Protein AF-A0A957RLJ8-F1 (afdb_monomer)

Foldseek 3Di:
DVVVVVCVVVVNPAAEAEEAEEEPVRVVVCCVVCVRYHYHYNYYADHFDDPPDPDDGGDGHD

pLDDT: mean 97.18, std 1.65, range [91.06, 98.62]

Mean predicted aligned error: 2.39 Å

Nearest PDB structures (foldseek):
  2ehj-assembly1_A  TM=9.914E-01  e=1.622E-04  Escherichia coli
  1v9s-assembly1_C  TM=9.747E-01  e=7.110E-04  Thermus thermophilus HB8
  1v9s-assembly1_A  TM=9.591E-01  e=1.592E-03  Thermus thermophilus HB8
  5e38-assembly1_C  TM=9.391E-01  e=1.195E-02  Mycobacterium tuberculosis H37Rv
  5e38-assembly1_B  TM=8.521E-01  e=7.983E-03  Mycobacterium tuberculosis H37Rv

Radius of gyration: 13.23 Å; Cα contacts (8 Å, |Δi|>4): 84; chains: 1; bounding box: 25×18×37 Å

Secondary structure (DSSP, 8-state):
-HHHHHHHHTT----EEEEEEE-HHHHHHHHHH-TTSEEEEEEE-SEE--TTSSS-TTSEE-

Sequence (62 aa):
IAAVDVLKQWGVSRIKFVGLLGAPEGIAALHERHPDVAIHVAEIDERLTGPGDAFPSGYIWP

Solvent-accessible surface area (backbone atoms only — not comparable to full-atom values): 3771 Å² total; per-residue (Å²): 98,72,70,57,55,53,43,45,75,74,64,57,88,80,60,71,47,77,44,62,68,45,21,56,66,59,52,50,55,37,38,72,77,38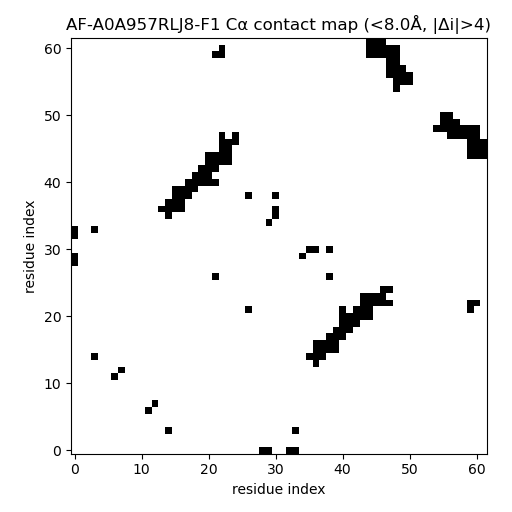,71,84,44,50,77,45,59,76,42,75,31,74,30,64,33,42,96,86,50,100,54,68,62,73,39,72,36,115

Structure (mmCIF, N/CA/C/O backbone):
data_AF-A0A957RLJ8-F1
#
_entry.id   AF-A0A957RLJ8-F1
#
loop_
_atom_site.group_PDB
_atom_site.id
_atom_site.type_symbol
_atom_site.label_atom_id
_atom_site.label_alt_id
_atom_site.label_comp_id
_atom_site.label_asym_id
_atom_site.label_entity_id
_atom_site.label_seq_id
_atom_site.pdbx_PDB_ins_code
_atom_site.Cartn_x
_atom_site.Cartn_y
_atom_site.Cartn_z
_atom_site.occupancy
_atom_site.B_iso_or_equiv
_atom_site.auth_seq_id
_atom_site.auth_comp_id
_atom_site.auth_asym_id
_atom_site.auth_atom_id
_atom_site.pdbx_PDB_model_num
ATOM 1 N N . ILE A 1 1 ? 0.900 4.583 2.289 1.00 96.56 1 ILE A N 1
ATOM 2 C CA . ILE A 1 1 ? 1.589 4.780 3.589 1.00 96.56 1 ILE A CA 1
ATOM 3 C C . ILE A 1 1 ? 1.056 6.017 4.305 1.00 96.56 1 ILE A C 1
ATOM 5 O O . ILE A 1 1 ? 0.261 5.836 5.210 1.00 96.56 1 ILE A O 1
ATOM 9 N N . ALA A 1 2 ? 1.338 7.239 3.833 1.00 98.25 2 ALA A N 1
ATOM 10 C CA . ALA A 1 2 ? 0.916 8.473 4.518 1.00 98.25 2 ALA A CA 1
ATOM 11 C C . ALA A 1 2 ? -0.587 8.535 4.869 1.00 98.25 2 ALA A C 1
ATOM 13 O O . ALA A 1 2 ? -0.956 8.956 5.958 1.00 98.25 2 ALA A O 1
ATOM 14 N N . ALA A 1 3 ? -1.463 8.056 3.980 1.00 98.25 3 ALA A N 1
ATOM 15 C CA . ALA A 1 3 ? -2.895 7.976 4.272 1.00 98.25 3 ALA A CA 1
ATOM 16 C C . ALA A 1 3 ? -3.211 7.073 5.483 1.00 98.25 3 ALA A C 1
ATOM 18 O O . ALA A 1 3 ? -4.040 7.428 6.313 1.00 98.25 3 ALA A O 1
ATOM 19 N N . VAL A 1 4 ? -2.531 5.929 5.614 1.00 98.38 4 VAL A N 1
ATOM 20 C CA . VAL A 1 4 ? -2.688 5.025 6.765 1.00 98.38 4 VAL A CA 1
ATOM 21 C C . VAL A 1 4 ? -2.149 5.677 8.037 1.00 98.38 4 VAL A C 1
ATOM 23 O O . VAL A 1 4 ? -2.820 5.603 9.062 1.00 98.38 4 VAL A O 1
ATOM 26 N N . ASP A 1 5 ? -0.996 6.352 7.967 1.00 98.38 5 ASP A N 1
ATOM 27 C CA . ASP A 1 5 ? -0.432 7.101 9.099 1.00 98.38 5 ASP A CA 1
ATOM 28 C C . ASP A 1 5 ? -1.460 8.095 9.669 1.00 98.38 5 ASP A C 1
ATOM 30 O O . ASP A 1 5 ? -1.738 8.088 10.868 1.00 98.38 5 ASP A O 1
ATOM 34 N N . VAL A 1 6 ? -2.084 8.898 8.799 1.00 98.62 6 VAL A N 1
ATOM 35 C CA . VAL A 1 6 ? -3.108 9.882 9.188 1.00 98.62 6 VAL A CA 1
ATOM 36 C C . VAL A 1 6 ? -4.334 9.205 9.806 1.00 98.62 6 VAL A C 1
ATOM 38 O O . VAL A 1 6 ? -4.800 9.626 10.863 1.00 98.62 6 VAL A O 1
ATOM 41 N N . LEU A 1 7 ? -4.838 8.124 9.202 1.00 98.44 7 LEU A N 1
ATOM 42 C CA . LEU A 1 7 ? -5.985 7.392 9.750 1.00 98.44 7 LEU A CA 1
ATOM 43 C C . LEU A 1 7 ? -5.691 6.829 11.148 1.00 98.44 7 LEU A C 1
ATOM 45 O O . LEU A 1 7 ? -6.538 6.917 12.039 1.00 98.44 7 LEU A O 1
ATOM 49 N N . LYS A 1 8 ? -4.487 6.295 11.374 1.00 98.06 8 LYS A N 1
ATOM 50 C CA . LYS A 1 8 ? -4.076 5.803 12.696 1.00 98.06 8 LYS A CA 1
ATOM 51 C C . LYS A 1 8 ? -3.939 6.934 13.713 1.00 98.06 8 LYS A C 1
ATOM 53 O O . LYS A 1 8 ? -4.361 6.762 14.853 1.00 98.06 8 LYS A O 1
ATOM 58 N N . GLN A 1 9 ? -3.416 8.095 13.311 1.00 98.38 9 GLN A N 1
ATOM 59 C CA . GLN A 1 9 ? -3.373 9.286 14.172 1.00 98.38 9 GLN A CA 1
ATOM 60 C C . GLN A 1 9 ? -4.772 9.739 14.609 1.00 98.38 9 GLN A C 1
ATOM 62 O O . GLN A 1 9 ? -4.937 10.221 15.726 1.00 98.38 9 GLN A O 1
ATOM 67 N N . TRP A 1 10 ? -5.791 9.540 13.772 1.00 98.44 10 TRP A N 1
ATOM 68 C CA . TRP A 1 10 ? -7.192 9.804 14.122 1.00 98.44 10 TRP A CA 1
ATOM 69 C C . TRP A 1 10 ? -7.839 8.710 14.986 1.00 98.44 10 TRP A C 1
ATOM 71 O O . TRP A 1 10 ? -9.017 8.809 15.319 1.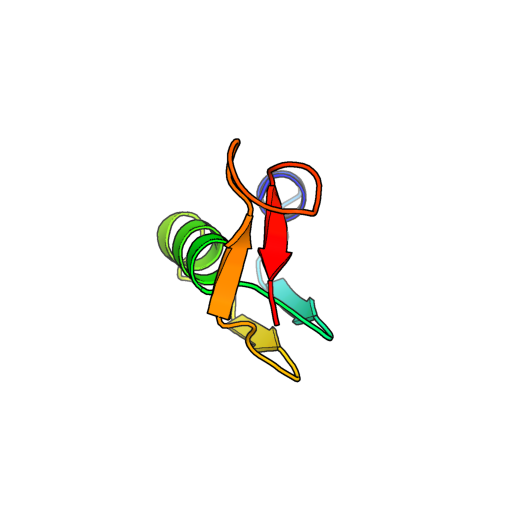00 98.44 10 TRP A O 1
ATOM 81 N N . GLY A 1 11 ? -7.091 7.669 15.363 1.00 98.25 11 GLY A N 1
ATOM 82 C CA . GLY A 1 11 ? -7.575 6.580 16.211 1.00 98.25 11 GLY A CA 1
ATOM 83 C C . GLY A 1 11 ? -8.294 5.458 15.459 1.00 98.25 11 GLY A C 1
ATOM 84 O O . GLY A 1 11 ? -8.946 4.627 16.091 1.00 98.25 11 GLY A O 1
ATOM 85 N N . VAL A 1 12 ? -8.192 5.392 14.125 1.00 98.44 12 VAL A N 1
ATOM 86 C CA . VAL A 1 12 ? -8.763 4.277 13.356 1.00 98.44 12 VAL A CA 1
ATOM 87 C C . VAL A 1 12 ? -7.984 2.997 13.659 1.00 98.44 12 VAL A C 1
ATOM 89 O O . VAL A 1 12 ? -6.79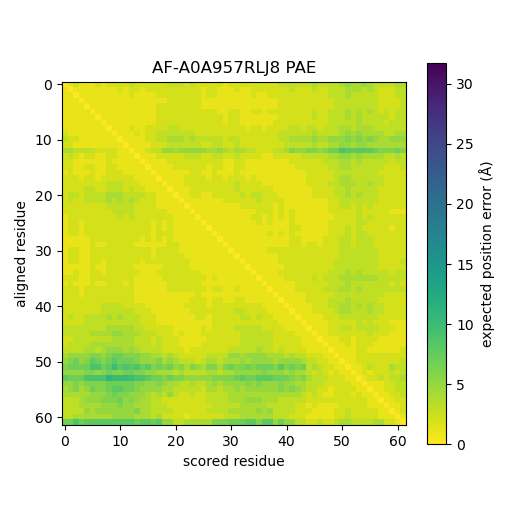2 2.894 13.382 1.00 98.44 12 VAL A O 1
ATOM 92 N N . SER A 1 13 ? -8.677 2.000 14.207 1.00 95.31 13 SER A N 1
ATOM 93 C CA . SER A 1 13 ? -8.077 0.746 14.683 1.00 95.31 13 SER A CA 1
ATOM 94 C C . SER A 1 13 ? -8.152 -0.412 13.687 1.00 95.31 13 SER A C 1
ATOM 96 O O . SER A 1 13 ? -7.509 -1.439 13.890 1.00 95.31 13 SER A O 1
ATOM 98 N N . ARG A 1 14 ? -8.93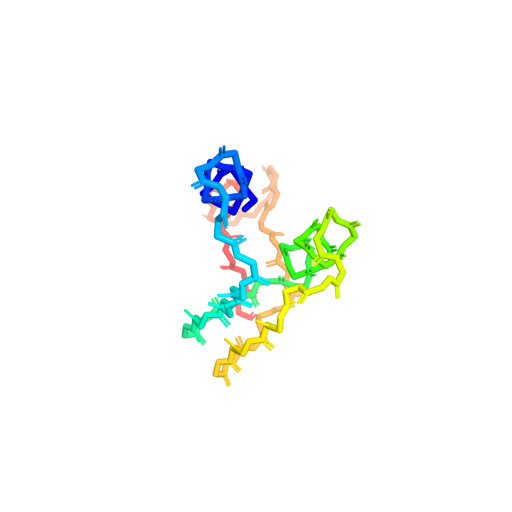9 -0.280 12.611 1.00 97.88 14 ARG A N 1
ATOM 99 C CA . ARG A 1 14 ? -9.112 -1.333 11.606 1.00 97.88 14 ARG A CA 1
ATOM 100 C C . ARG A 1 14 ? -9.081 -0.756 10.201 1.00 97.88 14 ARG A C 1
ATOM 102 O O . ARG A 1 14 ? -10.032 -0.112 9.769 1.00 97.88 14 ARG A O 1
ATOM 109 N N . ILE A 1 15 ? -7.999 -1.030 9.483 1.00 98.44 15 ILE A N 1
ATOM 110 C CA . ILE A 1 15 ? -7.743 -0.497 8.145 1.00 98.44 15 ILE A CA 1
ATOM 111 C C . ILE A 1 15 ? -7.504 -1.662 7.183 1.00 98.44 15 ILE A C 1
ATOM 113 O O . ILE A 1 15 ? -6.837 -2.639 7.520 1.00 98.44 15 ILE A O 1
ATOM 117 N N . LYS A 1 16 ? -8.062 -1.554 5.976 1.00 98.31 16 LYS A N 1
ATOM 118 C CA . LYS A 1 16 ? -7.770 -2.444 4.849 1.00 98.31 16 LYS A CA 1
ATOM 119 C C . LYS A 1 16 ? -7.426 -1.590 3.640 1.00 98.31 16 LYS A C 1
ATOM 121 O O . LYS A 1 16 ? -8.150 -0.642 3.345 1.00 98.31 16 LYS A O 1
ATOM 126 N N . PHE A 1 17 ? -6.346 -1.931 2.954 1.00 98.44 17 PHE A N 1
ATOM 127 C CA . PHE A 1 17 ? -6.013 -1.354 1.662 1.00 98.44 17 PHE A CA 1
ATOM 128 C C . PHE A 1 17 ? -6.622 -2.217 0.556 1.00 98.44 17 PHE A C 1
ATOM 130 O O . PHE A 1 17 ? -6.477 -3.439 0.578 1.00 98.44 17 PHE A O 1
ATOM 137 N N . VAL A 1 18 ? -7.295 -1.581 -0.403 1.00 98.38 18 VAL A N 1
ATOM 138 C CA . VAL A 1 18 ? -7.843 -2.239 -1.592 1.00 98.38 18 VAL A CA 1
ATOM 139 C C . VAL A 1 18 ? -7.400 -1.454 -2.821 1.00 98.38 18 VAL A C 1
ATOM 141 O O . VAL A 1 18 ? -7.675 -0.258 -2.907 1.00 98.38 18 VAL A O 1
ATOM 144 N N . GLY A 1 19 ? -6.713 -2.117 -3.749 1.00 97.31 19 GLY A N 1
ATOM 145 C CA . GLY A 1 19 ? -6.233 -1.534 -5.002 1.00 97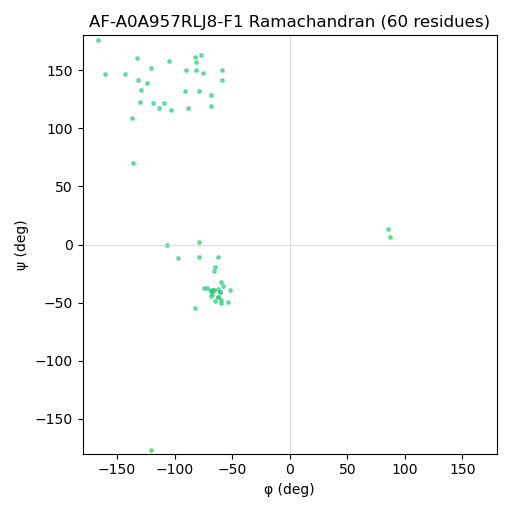.31 19 GLY A CA 1
ATOM 146 C C . GLY A 1 19 ? -6.551 -2.413 -6.210 1.00 97.31 19 GLY A C 1
ATOM 147 O O . GLY A 1 19 ? -6.812 -3.605 -6.069 1.00 97.31 19 GLY A O 1
ATOM 148 N N . LEU A 1 20 ? -6.535 -1.820 -7.404 1.00 97.88 20 LEU A N 1
ATOM 149 C CA . LEU A 1 20 ? -6.645 -2.577 -8.655 1.00 97.88 20 LEU A CA 1
ATOM 150 C C . LEU A 1 20 ? -5.283 -3.147 -9.051 1.00 97.88 20 LEU A C 1
ATOM 152 O O . LEU A 1 20 ? -5.148 -4.356 -9.176 1.00 97.88 20 LEU A O 1
ATOM 156 N N . LEU A 1 21 ? -4.279 -2.278 -9.149 1.00 96.31 21 LEU A N 1
ATOM 157 C CA . LEU A 1 21 ? -2.906 -2.629 -9.494 1.00 96.31 21 LEU A CA 1
ATOM 158 C C . LEU A 1 21 ? -1.960 -2.209 -8.369 1.00 96.31 21 LEU A C 1
ATOM 160 O O . LEU A 1 21 ? -2.223 -1.232 -7.656 1.00 96.31 21 LEU A O 1
ATOM 164 N N . GLY A 1 22 ? -0.846 -2.917 -8.228 1.00 96.88 22 GLY A N 1
ATOM 165 C CA . GLY A 1 22 ? 0.225 -2.538 -7.316 1.00 96.88 22 GLY A CA 1
ATOM 166 C C . GLY A 1 22 ? 1.544 -3.205 -7.676 1.00 96.88 22 GLY A C 1
ATOM 167 O O . GLY A 1 22 ? 1.559 -4.340 -8.128 1.00 96.88 22 GLY A O 1
ATOM 168 N N . ALA A 1 23 ? 2.652 -2.510 -7.433 1.00 97.88 23 ALA A N 1
ATOM 169 C CA . ALA A 1 23 ? 3.988 -3.082 -7.575 1.00 97.88 23 ALA A CA 1
ATOM 170 C C . ALA A 1 23 ? 4.461 -3.730 -6.257 1.00 97.88 23 ALA A C 1
ATOM 172 O O . ALA A 1 23 ? 4.082 -3.257 -5.170 1.00 97.88 23 ALA A O 1
ATOM 173 N N . PRO A 1 24 ? 5.307 -4.775 -6.317 1.00 98.06 24 PRO A N 1
ATOM 174 C CA . PRO A 1 24 ? 5.779 -5.503 -5.142 1.00 98.06 24 PRO A CA 1
ATOM 175 C C . PRO A 1 24 ? 6.506 -4.603 -4.139 1.00 98.06 24 PRO A C 1
ATOM 177 O O . PRO A 1 24 ? 6.326 -4.770 -2.933 1.00 98.06 24 PRO A O 1
ATOM 180 N N . GLU A 1 25 ? 7.256 -3.600 -4.596 1.00 98.06 25 GLU A N 1
ATOM 181 C CA . GLU A 1 25 ? 7.973 -2.654 -3.737 1.00 98.06 25 GLU A CA 1
ATOM 182 C C . GLU A 1 25 ? 7.006 -1.790 -2.920 1.00 98.06 25 GLU A C 1
ATOM 184 O O . GLU A 1 25 ? 7.231 -1.541 -1.736 1.00 98.06 25 GLU A O 1
ATOM 189 N N . GLY A 1 26 ? 5.895 -1.364 -3.529 1.00 96.88 26 GLY A N 1
ATOM 190 C CA . GLY A 1 26 ? 4.855 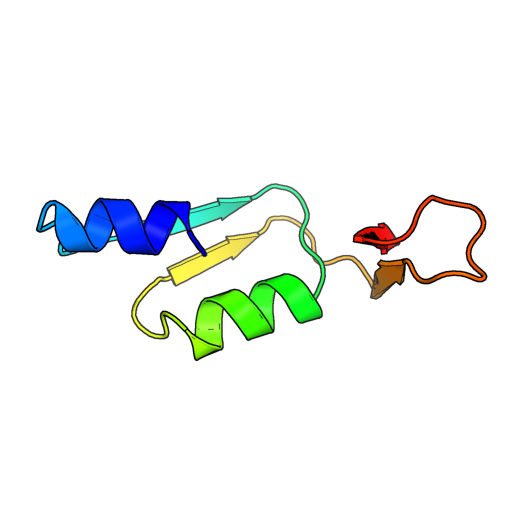-0.593 -2.848 1.00 96.88 26 GLY A CA 1
ATOM 191 C C . GLY A 1 26 ? 4.101 -1.423 -1.807 1.00 96.88 26 GLY A C 1
ATOM 192 O O . GLY A 1 26 ? 3.817 -0.931 -0.710 1.00 96.88 26 GLY A O 1
ATOM 193 N N . ILE A 1 27 ? 3.814 -2.689 -2.130 1.00 97.94 27 ILE A N 1
ATOM 194 C CA . ILE A 1 27 ? 3.180 -3.647 -1.213 1.00 97.94 27 ILE A CA 1
ATOM 195 C C . ILE A 1 27 ? 4.105 -3.929 -0.027 1.00 97.94 27 ILE A C 1
ATOM 197 O O . ILE A 1 27 ? 3.668 -3.818 1.119 1.00 97.94 27 ILE A O 1
ATOM 201 N N . ALA A 1 28 ? 5.378 -4.232 -0.290 1.00 98.12 28 ALA A N 1
ATOM 202 C CA . ALA A 1 28 ? 6.376 -4.498 0.740 1.00 98.12 28 ALA A CA 1
ATOM 203 C C . ALA A 1 28 ? 6.550 -3.288 1.666 1.00 98.12 28 ALA A C 1
ATOM 205 O O . ALA A 1 28 ? 6.447 -3.431 2.881 1.00 98.12 28 ALA A O 1
ATOM 206 N N . ALA A 1 29 ? 6.699 -2.084 1.105 1.00 98.25 29 ALA A N 1
ATOM 207 C CA . ALA A 1 29 ? 6.841 -0.859 1.885 1.00 98.25 29 ALA A CA 1
ATOM 208 C C . ALA A 1 29 ? 5.605 -0.563 2.757 1.00 98.25 29 ALA A C 1
ATOM 210 O O . ALA A 1 29 ? 5.735 -0.096 3.892 1.00 98.25 29 ALA A O 1
ATOM 211 N N . LEU A 1 30 ? 4.393 -0.827 2.249 1.00 98.31 30 LEU A N 1
ATOM 212 C CA . LEU A 1 30 ? 3.171 -0.671 3.036 1.00 98.31 30 LEU A CA 1
ATOM 213 C C . LEU A 1 30 ? 3.090 -1.707 4.162 1.00 98.31 30 LEU A C 1
ATOM 215 O O . LEU A 1 30 ? 2.753 -1.339 5.286 1.00 98.31 30 LEU A O 1
ATOM 219 N N . HIS A 1 31 ? 3.406 -2.968 3.867 1.00 98.12 31 HIS A N 1
ATOM 220 C CA . HIS A 1 31 ? 3.346 -4.061 4.831 1.00 98.12 31 HIS A CA 1
ATOM 221 C C . HIS A 1 31 ? 4.414 -3.931 5.925 1.00 98.12 31 HIS A C 1
ATOM 223 O O . HIS A 1 31 ? 4.113 -4.147 7.092 1.00 98.12 31 HIS A O 1
ATOM 229 N N . GLU A 1 32 ? 5.630 -3.501 5.585 1.00 98.50 32 GLU A N 1
ATOM 230 C CA . GLU A 1 32 ? 6.701 -3.246 6.554 1.00 98.50 32 GLU A CA 1
ATOM 231 C C . GLU A 1 32 ? 6.318 -2.126 7.532 1.00 98.50 32 GLU A C 1
ATOM 233 O O . GLU A 1 32 ? 6.473 -2.266 8.745 1.00 98.50 32 GLU A O 1
ATOM 238 N N . ARG A 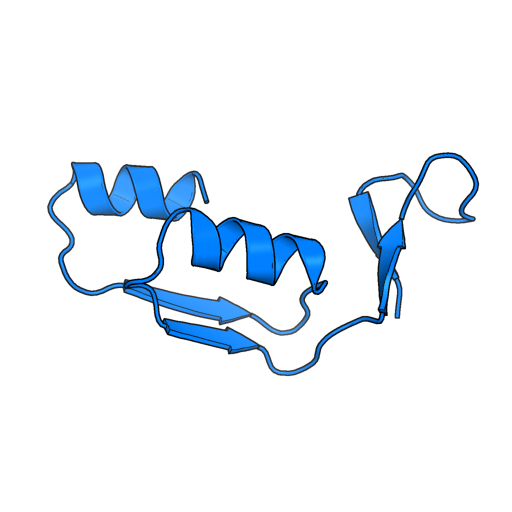1 33 ? 5.767 -1.015 7.023 1.00 98.19 33 ARG A N 1
ATOM 239 C CA . ARG A 1 33 ? 5.353 0.119 7.866 1.00 98.19 33 ARG A CA 1
ATOM 240 C C . ARG A 1 33 ? 4.097 -0.188 8.687 1.00 98.19 33 ARG A C 1
ATOM 242 O O . ARG A 1 33 ? 3.941 0.307 9.806 1.00 98.19 33 ARG A O 1
ATOM 249 N N . HIS A 1 34 ? 3.158 -0.929 8.110 1.00 98.19 34 HIS A N 1
ATOM 250 C CA . HIS A 1 34 ? 1.840 -1.188 8.683 1.00 98.19 34 HIS A CA 1
ATOM 251 C C . HIS A 1 34 ? 1.462 -2.669 8.535 1.00 98.19 34 HIS A C 1
ATOM 253 O O . HIS A 1 34 ? 0.550 -2.994 7.768 1.00 98.19 34 HIS A O 1
ATOM 259 N N . PRO A 1 35 ? 2.128 -3.574 9.278 1.00 98.00 35 PRO A N 1
ATOM 260 C CA . PRO A 1 35 ? 1.921 -5.020 9.144 1.00 98.00 35 PRO A CA 1
ATOM 261 C C . PRO A 1 35 ? 0.507 -5.468 9.542 1.00 98.00 35 PRO A C 1
ATOM 263 O O . PRO A 1 35 ? 0.053 -6.538 9.149 1.00 98.00 35 PRO A O 1
ATOM 266 N N . ASP A 1 36 ? -0.209 -4.637 10.300 1.00 97.94 36 ASP A N 1
ATOM 267 C CA . ASP A 1 36 ? -1.598 -4.822 10.718 1.00 97.94 36 ASP A CA 1
ATOM 268 C C . ASP A 1 36 ? -2.637 -4.482 9.631 1.00 97.94 36 ASP A C 1
ATOM 270 O O . ASP A 1 36 ? -3.820 -4.791 9.790 1.00 97.94 36 ASP A O 1
ATOM 274 N N . VAL A 1 37 ? -2.231 -3.853 8.524 1.00 98.44 37 VAL A N 1
ATOM 275 C CA . VAL A 1 37 ? -3.136 -3.499 7.424 1.00 98.44 37 VAL A CA 1
ATOM 276 C C . VAL A 1 37 ? -3.225 -4.651 6.435 1.00 98.44 37 VAL A C 1
ATOM 278 O O . VAL A 1 37 ? -2.248 -5.000 5.778 1.00 98.44 37 VAL A O 1
ATOM 281 N N . ALA A 1 38 ? -4.425 -5.209 6.272 1.00 98.19 38 ALA A N 1
ATOM 282 C CA . ALA A 1 38 ? -4.678 -6.178 5.210 1.00 98.19 38 ALA A CA 1
ATOM 283 C C . ALA A 1 38 ? -4.622 -5.484 3.842 1.00 98.19 38 ALA A C 1
ATOM 285 O O . ALA A 1 38 ? -5.293 -4.468 3.636 1.00 98.19 38 ALA A O 1
ATOM 286 N N . ILE A 1 39 ? -3.841 -6.042 2.918 1.00 98.44 39 ILE A N 1
ATOM 287 C CA . ILE A 1 39 ? -3.650 -5.523 1.562 1.00 98.44 39 ILE A CA 1
ATOM 288 C C . ILE A 1 39 ? -4.349 -6.475 0.594 1.00 98.44 39 ILE A C 1
ATOM 290 O O . ILE A 1 39 ? -4.036 -7.662 0.543 1.00 98.44 39 ILE A O 1
ATOM 294 N N . HIS A 1 40 ? -5.297 -5.944 -0.169 1.00 98.31 40 HIS A N 1
ATOM 295 C CA . HIS A 1 40 ? -5.972 -6.650 -1.247 1.00 98.31 40 HIS A CA 1
ATOM 296 C C . HIS A 1 40 ? -5.697 -5.906 -2.551 1.00 98.31 40 HIS A C 1
ATOM 298 O O . HIS A 1 40 ? -6.007 -4.720 -2.660 1.00 98.31 40 HIS A O 1
ATOM 304 N N . VAL A 1 41 ? -5.116 -6.587 -3.531 1.00 97.75 41 VAL A N 1
ATOM 305 C CA . VAL A 1 41 ? -4.876 -6.023 -4.860 1.00 97.75 41 VAL A CA 1
ATOM 306 C C . VAL A 1 41 ? -5.367 -7.011 -5.910 1.00 97.75 41 VAL A C 1
ATOM 308 O O . VAL A 1 41 ? -5.277 -8.219 -5.682 1.00 97.75 41 VAL A O 1
ATOM 311 N N . ALA A 1 42 ? -5.960 -6.517 -6.996 1.00 98.19 42 ALA A N 1
ATOM 312 C CA . ALA A 1 42 ? -6.488 -7.396 -8.036 1.00 98.19 42 ALA A CA 1
ATOM 313 C C . ALA A 1 42 ? -5.360 -8.003 -8.882 1.00 98.19 42 ALA A C 1
ATOM 315 O O . ALA A 1 42 ? -5.427 -9.183 -9.215 1.00 98.19 42 ALA A O 1
ATOM 316 N N . GLU A 1 43 ? -4.316 -7.223 -9.160 1.00 98.06 43 GLU A N 1
ATOM 317 C CA . GLU A 1 43 ? -3.149 -7.654 -9.925 1.00 98.06 43 GLU A CA 1
ATOM 318 C C . GLU A 1 43 ? -1.869 -7.021 -9.368 1.00 98.06 43 GLU A C 1
ATOM 320 O O . GLU A 1 43 ? -1.889 -5.917 -8.807 1.00 98.06 43 GLU A O 1
ATOM 325 N N . ILE A 1 44 ? -0.775 -7.776 -9.464 1.00 97.62 44 ILE A N 1
ATOM 326 C CA . ILE A 1 44 ? 0.558 -7.350 -9.043 1.00 97.62 44 ILE A CA 1
ATOM 327 C C . ILE A 1 44 ? 1.419 -7.255 -10.297 1.00 97.62 44 ILE A C 1
ATOM 329 O O . ILE A 1 44 ? 1.653 -8.270 -10.949 1.00 97.62 44 ILE A O 1
ATOM 333 N N . ASP A 1 45 ? 1.881 -6.045 -10.577 1.00 97.12 45 ASP A N 1
ATOM 334 C CA . ASP A 1 45 ? 2.787 -5.715 -11.679 1.00 97.12 45 ASP A CA 1
ATOM 335 C C . ASP A 1 45 ? 4.229 -6.141 -11.333 1.00 97.12 45 ASP A C 1
ATOM 337 O O . ASP A 1 45 ? 4.546 -6.368 -10.163 1.00 97.12 45 ASP A O 1
ATOM 341 N N . GLU A 1 46 ? 5.127 -6.240 -12.318 1.00 96.94 46 GLU A N 1
ATOM 342 C CA . GLU A 1 46 ? 6.495 -6.741 -12.111 1.00 96.94 46 GLU A CA 1
ATOM 343 C C . GLU A 1 46 ? 7.296 -5.907 -11.095 1.00 96.94 46 GLU A C 1
ATOM 345 O O . GLU A 1 46 ? 7.922 -6.463 -10.188 1.00 96.94 46 GLU A O 1
ATOM 350 N N . ARG A 1 47 ? 7.314 -4.577 -11.262 1.00 97.00 47 ARG A N 1
ATOM 351 C CA . ARG A 1 47 ? 8.157 -3.657 -10.475 1.00 97.00 47 ARG A CA 1
ATOM 352 C C . ARG A 1 47 ? 7.753 -2.196 -10.636 1.00 97.00 47 ARG A C 1
ATOM 354 O O . ARG A 1 47 ? 6.916 -1.847 -11.466 1.00 97.00 47 ARG A O 1
ATOM 361 N N . LEU A 1 48 ? 8.414 -1.313 -9.896 1.00 97.19 48 LEU A N 1
ATOM 362 C CA . LEU A 1 48 ? 8.411 0.116 -10.197 1.00 97.19 48 LEU A CA 1
ATOM 363 C C . LEU A 1 48 ? 9.420 0.469 -11.300 1.00 97.19 48 LEU A C 1
ATOM 365 O O . LEU A 1 48 ? 10.478 -0.151 -11.448 1.00 97.19 48 LEU A O 1
ATOM 369 N N . THR A 1 49 ? 9.113 1.512 -12.063 1.00 97.06 49 THR A N 1
ATOM 370 C CA . THR A 1 49 ? 10.007 2.069 -13.081 1.00 97.06 49 THR A CA 1
ATOM 371 C C . THR A 1 49 ? 11.146 2.884 -12.468 1.00 97.06 49 THR A C 1
ATOM 373 O O . THR A 1 49 ? 10.984 3.568 -11.451 1.00 97.06 49 THR A O 1
ATOM 376 N N . GLY A 1 50 ? 12.303 2.856 -13.126 1.00 96.50 50 GLY A N 1
ATOM 377 C CA . GLY A 1 50 ? 13.500 3.615 -12.787 1.00 96.50 50 GLY A CA 1
ATOM 378 C C . GLY A 1 50 ? 13.969 4.556 -13.907 1.00 96.50 50 GLY A C 1
ATOM 379 O O . GLY A 1 50 ? 13.349 4.635 -14.965 1.00 96.50 50 GLY A O 1
ATOM 380 N N . PRO A 1 51 ? 15.104 5.256 -13.709 1.00 93.88 51 PRO A N 1
ATOM 381 C CA . PRO A 1 51 ? 15.585 6.316 -14.607 1.00 93.88 51 PRO A CA 1
ATOM 382 C C . PRO A 1 51 ? 15.915 5.895 -16.050 1.00 93.88 51 PRO A C 1
ATOM 384 O O . PRO A 1 51 ? 16.181 6.760 -16.879 1.00 93.88 51 PRO A O 1
ATOM 387 N N . GLY A 1 52 ? 15.960 4.591 -16.336 1.00 93.38 52 GLY A N 1
ATOM 388 C CA . GLY A 1 52 ? 16.259 4.041 -17.662 1.00 93.38 52 GLY A CA 1
ATOM 389 C C . GLY A 1 52 ? 15.053 3.448 -18.390 1.00 93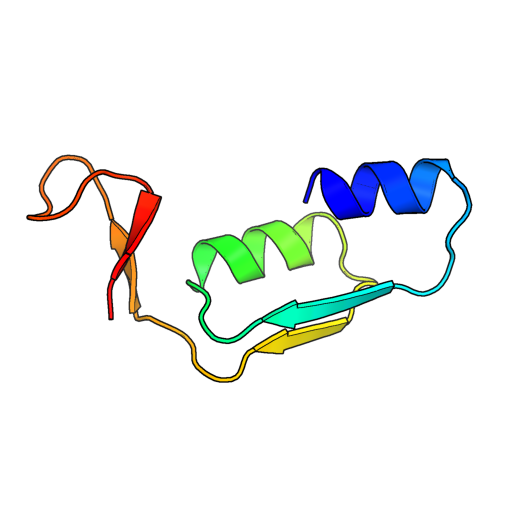.38 52 GLY A C 1
ATOM 390 O O . GLY A 1 52 ? 15.220 2.946 -19.499 1.00 93.38 52 GLY A O 1
ATOM 391 N N . ASP A 1 53 ? 13.867 3.473 -17.783 1.00 96.31 53 ASP A N 1
ATOM 392 C CA . ASP A 1 53 ? 12.668 2.913 -18.397 1.00 96.31 53 ASP A CA 1
ATOM 393 C C . ASP A 1 53 ? 12.013 3.883 -19.385 1.00 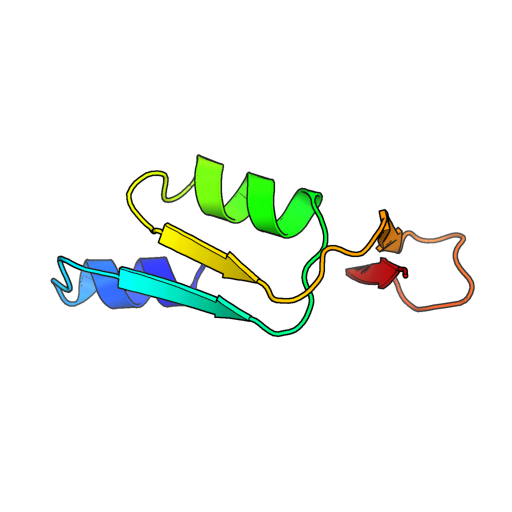96.31 53 ASP A C 1
ATOM 395 O O . ASP A 1 53 ? 12.222 5.096 -19.354 1.00 96.31 53 ASP A O 1
ATOM 399 N N . ALA A 1 54 ? 11.173 3.331 -20.265 1.00 94.31 54 ALA A N 1
ATOM 400 C CA . ALA A 1 54 ? 10.406 4.111 -21.236 1.00 94.31 54 ALA A CA 1
ATOM 401 C C . ALA A 1 54 ? 9.361 5.035 -20.579 1.00 94.31 54 ALA A C 1
ATOM 403 O O . ALA A 1 54 ? 8.944 6.027 -21.178 1.00 94.31 54 ALA A O 1
ATOM 404 N N . PHE A 1 55 ? 8.936 4.708 -19.356 1.00 93.44 55 PHE A N 1
ATOM 405 C CA . PHE A 1 55 ? 7.992 5.489 -18.562 1.00 93.44 55 PHE A CA 1
ATOM 406 C C . PHE A 1 55 ? 8.714 6.244 -17.437 1.00 93.44 55 PHE A C 1
ATOM 408 O O . PHE A 1 55 ? 9.797 5.830 -17.022 1.00 93.44 55 PHE A O 1
ATOM 415 N N . PRO A 1 56 ? 8.126 7.333 -16.905 1.00 96.12 56 PRO A N 1
ATOM 416 C CA . PRO A 1 56 ? 8.740 8.077 -15.809 1.00 96.12 56 PRO A CA 1
ATOM 417 C C . PRO A 1 56 ? 8.962 7.189 -14.581 1.00 96.12 56 PRO A C 1
ATOM 419 O O . PRO A 1 56 ? 8.172 6.280 -14.339 1.00 96.12 56 PRO A O 1
ATOM 422 N N . SER A 1 57 ? 9.991 7.476 -13.780 1.00 95.94 57 SER A N 1
ATOM 423 C CA . SER A 1 57 ? 10.294 6.718 -12.558 1.00 95.94 57 SER A CA 1
ATOM 424 C C . SER A 1 57 ? 9.136 6.720 -11.553 1.00 95.94 57 SER A C 1
ATOM 426 O O . SER A 1 57 ? 8.503 7.752 -11.324 1.00 95.94 57 SER A O 1
ATOM 428 N N . GLY A 1 58 ? 8.914 5.581 -10.895 1.00 93.00 58 GLY A N 1
ATOM 429 C CA . GLY A 1 58 ? 7.893 5.404 -9.858 1.00 93.00 58 GLY A CA 1
ATOM 430 C C . GLY A 1 58 ? 6.500 5.015 -10.364 1.00 93.00 58 GLY A C 1
ATOM 431 O O . GLY A 1 58 ? 5.566 4.954 -9.566 1.00 93.00 58 GLY A O 1
ATOM 432 N N . TYR A 1 59 ? 6.350 4.745 -11.659 1.00 95.00 59 TYR A N 1
ATOM 433 C CA . TYR A 1 59 ? 5.161 4.114 -12.227 1.00 95.00 59 TYR A CA 1
ATOM 434 C C . TYR A 1 59 ? 5.253 2.600 -12.031 1.00 95.00 59 TYR A C 1
ATOM 436 O O . TYR A 1 59 ? 6.343 2.060 -11.857 1.00 95.00 59 TYR A O 1
ATOM 444 N N . ILE A 1 60 ? 4.113 1.919 -12.049 1.00 94.62 60 ILE A N 1
ATOM 445 C CA . ILE A 1 60 ? 4.060 0.455 -12.048 1.00 94.62 60 ILE A CA 1
ATOM 446 C C . ILE A 1 60 ? 4.338 -0.067 -13.467 1.00 94.62 60 ILE A C 1
ATOM 448 O O . ILE A 1 60 ? 3.826 0.492 -14.441 1.00 94.62 60 ILE A O 1
ATOM 452 N N . TRP A 1 61 ? 5.225 -1.054 -13.578 1.00 95.19 61 TRP A N 1
ATOM 453 C CA . TRP A 1 61 ? 5.609 -1.709 -14.825 1.00 95.19 61 TRP A CA 1
ATOM 454 C C . TRP A 1 61 ? 4.918 -3.075 -14.919 1.00 95.19 61 TRP A C 1
ATOM 456 O O . TRP A 1 61 ? 5.238 -3.918 -14.079 1.00 95.19 61 TRP A O 1
ATOM 466 N N . PRO A 1 62 ? 4.028 -3.294 -15.907 1.00 91.06 62 PRO A N 1
ATOM 467 C CA . PRO A 1 62 ? 3.297 -4.551 -16.066 1.00 91.06 62 PRO A CA 1
ATOM 468 C C . PRO A 1 62 ? 4.204 -5.776 -16.174 1.00 91.06 62 PRO A C 1
ATOM 470 O O . PRO A 1 62 ? 5.195 -5.704 -16.939 1.00 91.06 62 PRO A O 1
#